Protein AF-A0A9E9NTY7-F1 (afdb_monomer)

Structure (mmCIF, N/CA/C/O backbone):
data_AF-A0A9E9NTY7-F1
#
_entry.id   AF-A0A9E9NTY7-F1
#
loop_
_atom_site.group_PDB
_atom_site.id
_atom_site.type_symbol
_atom_site.label_atom_id
_atom_site.label_alt_id
_atom_site.label_comp_id
_atom_site.label_asym_id
_atom_site.label_entity_id
_atom_site.label_seq_id
_atom_site.pdbx_PDB_ins_code
_atom_site.Cartn_x
_atom_site.Cartn_y
_atom_site.Cartn_z
_atom_site.occupancy
_atom_site.B_iso_or_equiv
_atom_site.auth_seq_id
_atom_site.auth_comp_id
_atom_site.auth_asym_id
_atom_site.auth_atom_id
_atom_site.pdbx_PDB_model_num
ATOM 1 N N . MET A 1 1 ? -2.849 -28.849 -67.317 1.00 40.75 1 MET A N 1
ATOM 2 C CA . MET A 1 1 ? -2.709 -27.931 -66.167 1.00 40.75 1 MET A CA 1
ATOM 3 C C . MET A 1 1 ? -2.481 -28.772 -64.927 1.00 40.75 1 MET A C 1
ATOM 5 O O . MET A 1 1 ? -3.379 -29.514 -64.552 1.00 40.75 1 MET A O 1
ATOM 9 N N . ARG A 1 2 ? -1.268 -28.754 -64.363 1.00 40.44 2 ARG A N 1
ATOM 10 C CA . ARG A 1 2 ? -1.020 -29.344 -63.042 1.00 40.44 2 ARG A CA 1
ATOM 11 C C . ARG A 1 2 ? -1.584 -28.375 -62.008 1.00 40.44 2 ARG A C 1
ATOM 13 O O . ARG A 1 2 ? -1.297 -27.187 -62.070 1.00 40.44 2 ARG A O 1
ATOM 20 N N . TYR A 1 3 ? -2.453 -28.884 -61.146 1.00 44.03 3 TYR A N 1
ATOM 21 C CA . TYR A 1 3 ? -2.978 -28.152 -60.004 1.00 44.03 3 TYR A CA 1
ATOM 22 C C . TYR A 1 3 ? -1.885 -28.195 -58.933 1.00 44.03 3 TYR A C 1
ATOM 24 O O . TYR A 1 3 ? -1.747 -29.202 -58.233 1.00 44.03 3 TYR A O 1
ATOM 32 N N . ASP A 1 4 ? -1.043 -27.166 -58.879 1.00 51.38 4 ASP A N 1
ATOM 33 C CA . ASP A 1 4 ? -0.064 -27.032 -57.805 1.00 51.38 4 ASP A CA 1
ATOM 34 C C . ASP A 1 4 ? -0.843 -26.770 -56.516 1.00 51.38 4 ASP A C 1
ATOM 36 O O . ASP A 1 4 ? -1.552 -25.774 -56.371 1.00 51.38 4 ASP A O 1
ATOM 40 N N . LYS A 1 5 ? -0.806 -27.747 -55.607 1.00 56.94 5 LYS A N 1
ATO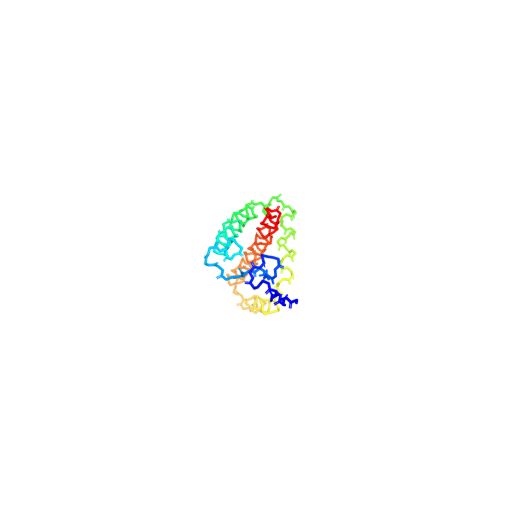M 41 C CA . LYS A 1 5 ? -1.400 -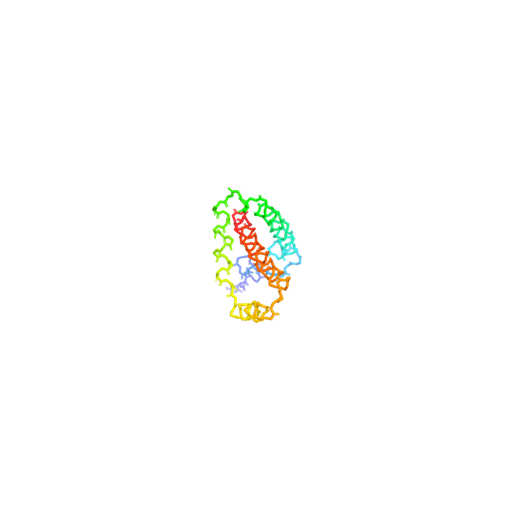27.609 -54.277 1.00 56.94 5 LYS A CA 1
ATOM 42 C C . LYS A 1 5 ? -0.741 -26.402 -53.600 1.00 56.94 5 LYS A C 1
ATOM 44 O O . LYS A 1 5 ? 0.479 -26.273 -53.721 1.00 56.94 5 LYS A O 1
ATOM 49 N N . PRO A 1 6 ? -1.498 -25.545 -52.890 1.00 55.00 6 PRO A N 1
ATOM 50 C CA . PRO A 1 6 ? -0.902 -24.439 -52.156 1.00 55.00 6 PRO A CA 1
ATOM 51 C C . PRO A 1 6 ? 0.167 -25.009 -51.224 1.00 55.00 6 PRO A C 1
ATOM 53 O O . PRO A 1 6 ? -0.070 -26.007 -50.535 1.00 55.00 6 PRO A O 1
ATOM 56 N N . GLY A 1 7 ? 1.369 -24.437 -51.295 1.00 49.78 7 GLY A N 1
ATOM 57 C CA . GLY A 1 7 ? 2.510 -24.877 -50.511 1.00 49.78 7 GLY A CA 1
ATOM 58 C C . GLY A 1 7 ? 2.184 -24.763 -49.029 1.00 49.78 7 GLY A C 1
ATOM 59 O O . GLY A 1 7 ? 2.256 -23.680 -48.459 1.00 49.78 7 GLY A O 1
ATOM 60 N N . TYR A 1 8 ? 1.832 -25.887 -48.404 1.00 50.59 8 TYR A N 1
ATOM 61 C CA . TYR A 1 8 ? 1.866 -26.050 -46.955 1.00 50.59 8 TYR A CA 1
ATOM 62 C C . TYR A 1 8 ? 3.327 -25.884 -46.518 1.00 50.59 8 TYR A C 1
ATOM 64 O O . TYR A 1 8 ? 4.082 -26.850 -46.471 1.00 50.59 8 TYR A O 1
ATOM 72 N N . GLY A 1 9 ? 3.749 -24.637 -46.317 1.00 49.91 9 GLY A N 1
ATOM 73 C CA . GLY A 1 9 ? 5.151 -24.290 -46.087 1.00 49.91 9 GLY A CA 1
ATOM 74 C C . GLY A 1 9 ? 5.531 -22.845 -46.408 1.00 49.91 9 GLY A C 1
ATOM 75 O O . GLY A 1 9 ? 6.671 -22.480 -46.145 1.00 49.91 9 GLY A O 1
ATOM 76 N N . ASP A 1 10 ? 4.622 -22.018 -46.940 1.00 51.22 10 ASP A N 1
ATOM 77 C CA . ASP A 1 10 ? 4.883 -20.584 -47.089 1.00 51.22 10 ASP A CA 1
ATOM 78 C C . ASP A 1 10 ? 4.903 -19.911 -45.691 1.00 51.22 10 ASP A C 1
ATOM 80 O O . ASP A 1 10 ? 3.912 -20.021 -44.949 1.00 51.22 10 ASP A O 1
ATOM 84 N N . PRO A 1 11 ? 6.006 -19.240 -45.290 1.00 52.84 11 PRO A N 1
ATOM 85 C CA . PRO A 1 11 ? 6.118 -18.527 -44.014 1.00 52.84 11 PRO A CA 1
ATOM 86 C C . PRO A 1 11 ? 5.008 -17.496 -43.776 1.00 52.84 11 PRO A C 1
ATOM 88 O O . PRO A 1 11 ? 4.767 -17.116 -42.635 1.00 52.84 11 PRO A O 1
ATOM 91 N N . CYS A 1 12 ? 4.311 -17.062 -44.831 1.00 51.06 12 CYS A N 1
ATOM 92 C CA . CYS A 1 12 ? 3.189 -16.131 -44.743 1.00 51.06 12 CYS A CA 1
ATOM 93 C C . CYS A 1 12 ? 1.829 -16.788 -44.425 1.00 51.06 12 CYS A C 1
ATOM 95 O O . CYS A 1 12 ? 0.856 -16.068 -44.211 1.00 51.06 12 CYS A O 1
ATOM 97 N N . THR A 1 13 ? 1.730 -18.126 -44.390 1.00 48.94 13 THR A N 1
ATOM 98 C CA . THR A 1 13 ? 0.458 -18.848 -44.131 1.00 48.94 13 THR A CA 1
ATOM 99 C C . THR A 1 13 ? 0.268 -19.325 -42.696 1.00 48.94 13 THR A C 1
ATOM 101 O O . THR A 1 13 ? -0.854 -19.653 -42.310 1.00 48.94 13 THR A O 1
ATOM 104 N N . TRP A 1 14 ? 1.330 -19.369 -41.896 1.00 48.09 14 TRP A N 1
ATOM 105 C CA . TRP A 1 14 ? 1.246 -19.792 -40.503 1.00 48.09 14 TRP A CA 1
ATOM 106 C C . TRP A 1 14 ? 1.190 -18.550 -39.613 1.00 48.09 14 TRP A C 1
ATOM 108 O O . TRP A 1 14 ? 2.112 -17.737 -39.614 1.00 48.09 14 TRP A O 1
ATOM 118 N N . GLY A 1 15 ? 0.094 -18.389 -38.862 1.00 56.25 15 GLY A N 1
ATOM 119 C CA . GLY A 1 15 ? 0.056 -17.446 -37.741 1.00 56.25 15 GLY A CA 1
ATOM 120 C C . GLY A 1 15 ? 1.194 -17.743 -36.752 1.00 56.25 15 GLY A C 1
ATOM 121 O O . GLY A 1 15 ? 1.733 -18.854 -36.778 1.00 56.25 15 GLY A O 1
ATOM 122 N N . PRO A 1 16 ? 1.595 -16.773 -35.910 1.00 5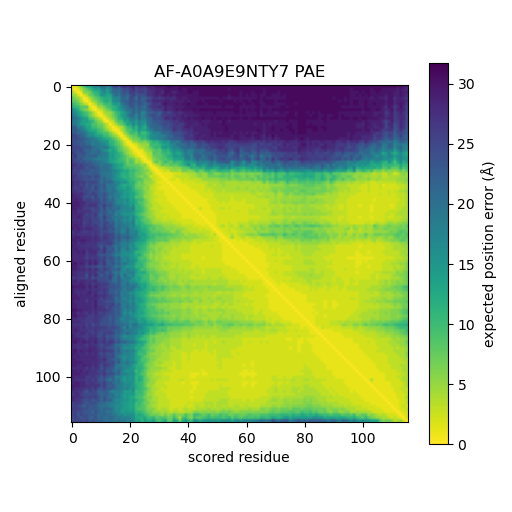3.34 16 PRO A N 1
ATOM 123 C CA . PRO A 1 16 ? 2.754 -16.919 -35.035 1.00 53.34 16 PRO A CA 1
ATOM 124 C C . PRO A 1 16 ? 2.673 -18.235 -34.257 1.00 53.34 16 PRO A C 1
ATOM 126 O O . PRO A 1 16 ? 1.690 -18.508 -33.570 1.00 53.34 16 PRO A O 1
ATOM 129 N N . VAL A 1 17 ? 3.698 -19.071 -34.423 1.00 52.00 17 VAL A N 1
ATOM 130 C CA . VAL A 1 17 ? 3.833 -20.349 -33.727 1.00 52.00 17 VAL A CA 1
ATOM 131 C C . VAL A 1 17 ? 4.187 -20.031 -32.275 1.00 52.00 17 VAL A C 1
ATOM 133 O O . VAL A 1 17 ? 5.356 -19.927 -31.928 1.00 52.00 17 VAL A O 1
ATOM 136 N N . THR A 1 18 ? 3.174 -19.859 -31.428 1.00 53.22 18 THR A N 1
ATOM 137 C CA . THR A 1 18 ? 3.277 -19.498 -29.998 1.00 53.22 18 THR A CA 1
ATOM 138 C C . THR A 1 18 ? 3.809 -20.624 -29.100 1.00 53.22 18 THR A C 1
ATOM 140 O O . THR A 1 18 ? 3.609 -20.605 -27.890 1.00 53.22 18 THR A O 1
ATOM 143 N N . SER A 1 19 ? 4.450 -21.648 -29.668 1.00 49.50 19 SER A N 1
ATOM 144 C CA . SER A 1 19 ? 4.799 -22.883 -28.955 1.00 49.50 19 SER A CA 1
ATOM 145 C C . SER A 1 19 ? 6.213 -23.392 -29.246 1.00 49.50 19 SER A C 1
ATOM 147 O O . SER A 1 19 ? 6.487 -24.575 -29.041 1.00 49.50 19 SER A O 1
ATOM 149 N N . HIS A 1 20 ? 7.113 -22.547 -29.762 1.00 53.59 20 HIS A N 1
ATOM 150 C CA . HIS A 1 20 ? 8.522 -22.921 -29.868 1.00 53.59 20 HIS A CA 1
ATOM 151 C C . HIS A 1 20 ? 9.168 -22.826 -28.470 1.00 53.59 20 HIS A C 1
ATOM 153 O O . HIS A 1 20 ? 9.065 -21.770 -27.854 1.00 53.59 20 HIS A O 1
ATOM 159 N N . PRO A 1 21 ? 9.860 -23.866 -27.962 1.00 57.22 21 PRO A N 1
ATOM 160 C CA . PRO A 1 21 ? 10.459 -23.855 -26.618 1.00 57.22 21 PRO A CA 1
ATOM 161 C C . PRO A 1 21 ? 11.448 -22.707 -26.355 1.00 57.22 21 PRO A C 1
ATOM 163 O O . PRO A 1 21 ? 11.712 -22.385 -25.207 1.00 57.22 21 PRO A O 1
ATOM 166 N N . ASN A 1 22 ? 11.976 -22.096 -27.421 1.00 55.22 22 ASN A N 1
ATOM 167 C CA . ASN A 1 22 ? 12.842 -20.914 -27.379 1.00 55.22 22 ASN A CA 1
ATOM 168 C C . ASN A 1 22 ? 12.188 -19.691 -28.056 1.00 55.22 22 ASN A C 1
ATOM 170 O O . ASN A 1 22 ? 12.882 -18.943 -28.743 1.00 55.22 22 ASN A O 1
ATOM 174 N N . ASP A 1 23 ? 10.863 -19.517 -27.991 1.00 58.09 23 ASP A N 1
ATOM 175 C CA . ASP A 1 23 ? 10.247 -18.258 -28.429 1.00 58.09 23 ASP A CA 1
ATOM 176 C C . ASP A 1 23 ? 10.511 -17.178 -27.362 1.00 58.09 23 ASP A C 1
ATOM 178 O O . ASP A 1 23 ? 9.959 -17.269 -26.262 1.00 58.09 23 ASP A O 1
ATOM 182 N N . PRO A 1 24 ? 11.316 -16.137 -27.653 1.00 56.56 24 PRO A N 1
ATOM 183 C CA . PRO A 1 24 ? 11.611 -15.068 -26.695 1.00 56.56 24 PRO A CA 1
ATOM 184 C C . PRO A 1 24 ? 10.366 -14.270 -26.274 1.00 56.56 24 PRO A C 1
ATOM 186 O O . PRO A 1 24 ? 10.430 -13.490 -25.331 1.00 56.56 24 PRO A O 1
ATOM 189 N N . ARG A 1 25 ? 9.219 -14.454 -26.947 1.00 53.34 25 ARG A N 1
ATOM 190 C CA . ARG A 1 25 ? 7.919 -13.890 -26.540 1.00 53.34 25 ARG A CA 1
ATOM 191 C C . ARG A 1 25 ? 7.197 -14.709 -25.466 1.00 53.34 25 ARG A C 1
ATOM 193 O O . ARG A 1 25 ? 6.199 -14.236 -24.933 1.00 53.34 25 ARG A O 1
ATOM 200 N N . THR A 1 26 ? 7.674 -15.919 -25.174 1.00 55.75 26 THR A N 1
ATOM 201 C CA . THR A 1 26 ? 7.131 -16.822 -24.143 1.00 55.75 26 THR A CA 1
ATOM 202 C C . THR A 1 26 ? 8.002 -16.900 -22.888 1.00 55.75 26 THR A C 1
ATOM 204 O O . THR A 1 26 ? 7.685 -17.655 -21.971 1.00 55.75 26 THR A O 1
ATOM 207 N N . ASP A 1 27 ? 9.071 -16.102 -22.818 1.00 61.91 27 ASP A N 1
ATOM 208 C CA . ASP A 1 27 ? 9.953 -16.023 -21.652 1.00 61.91 27 ASP A CA 1
ATOM 209 C C . ASP A 1 27 ? 9.357 -15.101 -20.574 1.00 61.91 27 ASP A C 1
ATOM 211 O O . ASP A 1 27 ? 9.793 -13.973 -20.333 1.00 61.91 27 ASP A O 1
ATOM 215 N N . PHE A 1 28 ? 8.264 -15.568 -19.968 1.00 65.50 28 PHE A N 1
ATOM 216 C CA . PHE A 1 28 ? 7.585 -14.860 -18.882 1.00 65.50 28 PHE A CA 1
ATOM 217 C C . PHE A 1 28 ? 8.414 -14.863 -17.591 1.00 65.50 28 PHE A C 1
ATOM 219 O O . PHE A 1 28 ? 8.292 -13.933 -16.800 1.00 65.50 28 PHE A O 1
ATOM 226 N N . SER A 1 29 ? 9.316 -15.836 -17.417 1.00 69.69 29 SER A N 1
ATOM 227 C CA . SER A 1 29 ? 10.221 -15.920 -16.264 1.00 69.69 29 SER A CA 1
ATOM 228 C C . SER A 1 29 ? 11.148 -14.712 -16.149 1.00 69.69 29 SER A C 1
ATOM 230 O O . SER A 1 29 ? 11.307 -14.135 -15.069 1.00 69.69 29 SER A O 1
ATOM 232 N N . ASP A 1 30 ? 11.741 -14.285 -17.261 1.00 74.75 30 ASP A N 1
ATOM 233 C CA . ASP A 1 30 ? 12.615 -13.112 -17.271 1.00 74.75 30 ASP A CA 1
ATOM 234 C C . ASP A 1 30 ? 11.827 -11.813 -17.049 1.00 74.75 30 ASP A C 1
ATOM 236 O O . ASP A 1 30 ? 12.330 -10.868 -16.437 1.00 74.75 30 ASP A O 1
ATOM 240 N N . TYR A 1 31 ? 10.573 -11.760 -17.503 1.00 76.94 31 TYR A N 1
ATOM 241 C CA . TYR A 1 31 ? 9.688 -10.623 -17.257 1.00 76.94 31 TYR A CA 1
ATOM 242 C C . TYR A 1 31 ? 9.285 -10.518 -15.781 1.00 76.94 31 TYR A C 1
ATOM 244 O O . TYR A 1 31 ? 9.458 -9.459 -15.181 1.00 76.94 31 TYR A O 1
ATOM 252 N N . GLU A 1 32 ? 8.805 -11.610 -15.183 1.00 80.75 32 GLU A N 1
ATOM 253 C CA . GLU A 1 32 ? 8.378 -11.668 -13.779 1.00 80.75 32 GLU A CA 1
ATOM 254 C C . GLU A 1 32 ? 9.531 -11.314 -12.836 1.00 80.75 32 GLU A C 1
ATOM 256 O O . GLU A 1 32 ? 9.406 -10.425 -11.995 1.00 80.75 32 GLU A O 1
ATOM 261 N N . THR A 1 33 ? 10.710 -11.906 -13.044 1.00 85.44 33 THR A N 1
ATOM 262 C CA . THR A 1 33 ? 11.882 -11.611 -12.204 1.00 85.44 33 THR A CA 1
ATOM 263 C C . THR A 1 33 ? 12.375 -10.169 -12.339 1.00 85.44 33 THR A C 1
ATOM 265 O O . THR A 1 33 ? 12.939 -9.611 -11.392 1.00 85.44 33 THR A O 1
ATOM 268 N N . ARG A 1 34 ? 12.203 -9.536 -13.507 1.00 83.38 34 ARG A N 1
ATOM 269 C CA . ARG A 1 34 ? 12.505 -8.108 -13.693 1.00 83.38 34 ARG A CA 1
ATOM 270 C C . ARG A 1 34 ? 11.459 -7.224 -13.027 1.00 83.38 34 ARG A C 1
ATOM 272 O O . ARG A 1 34 ? 11.850 -6.253 -12.379 1.00 83.38 34 ARG A O 1
ATOM 279 N N . LEU A 1 35 ? 10.178 -7.566 -13.155 1.00 88.31 35 LEU A N 1
ATOM 280 C CA . LEU A 1 35 ? 9.076 -6.860 -12.509 1.00 88.31 35 LEU A CA 1
ATOM 281 C C . LEU A 1 35 ? 9.262 -6.851 -10.991 1.00 88.31 35 LEU A C 1
ATOM 283 O O . LEU A 1 35 ? 9.280 -5.777 -10.400 1.00 88.31 35 LEU A O 1
ATOM 287 N N . GLU A 1 36 ? 9.521 -8.008 -10.379 1.00 88.94 36 GLU A N 1
ATOM 288 C CA . GLU A 1 36 ? 9.762 -8.127 -8.936 1.00 88.94 36 GLU A CA 1
ATOM 289 C C . GLU A 1 36 ? 10.935 -7.253 -8.466 1.00 88.94 36 GLU A C 1
ATOM 291 O O . GLU A 1 36 ? 10.834 -6.534 -7.470 1.00 88.94 36 GLU A O 1
ATOM 296 N N . LYS A 1 37 ? 12.059 -7.264 -9.197 1.00 91.00 37 LYS A N 1
ATOM 297 C CA . LYS A 1 37 ? 13.236 -6.442 -8.859 1.00 91.00 37 LYS A CA 1
ATOM 298 C C . LYS A 1 37 ? 12.936 -4.948 -8.943 1.00 91.00 37 LYS A C 1
ATOM 300 O O . LYS A 1 37 ? 13.389 -4.186 -8.086 1.00 91.00 37 LYS A O 1
ATOM 305 N N . LEU A 1 38 ? 12.209 -4.529 -9.978 1.00 90.50 38 LEU A N 1
ATOM 306 C CA . LEU A 1 38 ? 11.816 -3.136 -10.160 1.00 90.50 38 LEU A CA 1
ATOM 307 C C . LEU A 1 38 ? 10.812 -2.704 -9.091 1.00 90.50 38 LEU A C 1
ATOM 309 O O . LEU A 1 38 ? 11.038 -1.681 -8.448 1.00 90.50 38 LEU A O 1
ATOM 313 N N . ALA A 1 39 ? 9.770 -3.499 -8.844 1.00 92.88 39 ALA A N 1
ATOM 314 C CA . ALA A 1 39 ? 8.774 -3.241 -7.809 1.00 92.88 39 ALA A CA 1
ATOM 315 C C . ALA A 1 39 ? 9.439 -3.126 -6.430 1.00 92.88 39 ALA A C 1
ATOM 317 O O . ALA A 1 39 ? 9.212 -2.159 -5.705 1.00 92.88 39 ALA A O 1
ATOM 318 N N . PHE A 1 40 ? 10.375 -4.019 -6.103 1.00 93.31 40 PHE A N 1
ATOM 319 C CA . PHE A 1 40 ? 11.141 -3.918 -4.862 1.00 93.31 40 PHE A CA 1
ATOM 320 C C . PHE A 1 40 ? 11.929 -2.600 -4.763 1.00 93.31 40 PHE A C 1
ATOM 322 O O . PHE A 1 40 ? 11.883 -1.915 -3.736 1.00 93.31 40 PHE A O 1
ATOM 329 N N . ALA A 1 41 ? 12.640 -2.211 -5.827 1.00 93.12 41 ALA A N 1
ATOM 330 C CA . ALA A 1 41 ? 13.421 -0.975 -5.850 1.00 93.12 41 ALA A CA 1
ATOM 331 C C . ALA A 1 41 ? 12.537 0.279 -5.736 1.00 93.12 41 ALA A C 1
ATOM 333 O O . ALA A 1 41 ? 12.862 1.203 -4.980 1.00 93.12 41 ALA A O 1
ATOM 334 N N . PHE A 1 42 ? 11.405 0.308 -6.444 1.00 93.75 42 PHE A N 1
ATOM 335 C CA . PHE A 1 42 ? 10.425 1.386 -6.341 1.00 93.75 42 PHE A CA 1
ATOM 336 C C . PHE A 1 42 ? 9.804 1.450 -4.946 1.00 93.75 42 PHE A C 1
ATOM 338 O O . PHE A 1 42 ? 9.747 2.539 -4.381 1.00 93.75 42 PHE A O 1
ATOM 345 N N . GLY A 1 43 ? 9.452 0.316 -4.335 1.00 93.25 43 GLY A N 1
ATOM 346 C CA . GLY A 1 43 ? 8.916 0.267 -2.974 1.00 93.25 43 GLY A CA 1
ATOM 347 C C . GLY A 1 43 ? 9.873 0.877 -1.944 1.00 93.25 43 GLY A C 1
ATOM 348 O O . GLY A 1 43 ? 9.474 1.718 -1.139 1.00 93.25 43 GLY A O 1
ATOM 349 N N . GLN A 1 44 ? 11.170 0.553 -2.013 1.00 93.88 44 GLN A N 1
ATOM 350 C CA . GLN A 1 44 ? 12.189 1.175 -1.147 1.00 93.88 44 GLN A CA 1
ATOM 351 C C . GLN A 1 44 ? 12.297 2.692 -1.368 1.00 93.88 44 GLN A C 1
ATOM 353 O O . GLN A 1 44 ? 12.430 3.478 -0.421 1.00 93.88 44 GLN A O 1
ATOM 358 N N . ARG A 1 45 ? 12.215 3.131 -2.626 1.00 92.56 45 ARG A N 1
ATOM 359 C CA . ARG A 1 45 ? 12.246 4.555 -2.969 1.00 92.56 45 ARG A CA 1
ATOM 360 C C . ARG A 1 45 ? 11.004 5.295 -2.470 1.00 92.56 45 ARG A C 1
ATOM 362 O O . ARG A 1 45 ? 11.143 6.411 -1.981 1.00 92.56 45 ARG A O 1
ATOM 369 N N . ILE A 1 46 ? 9.824 4.689 -2.562 1.00 93.50 46 ILE A N 1
ATOM 370 C CA . ILE A 1 46 ? 8.572 5.272 -2.070 1.00 93.50 46 ILE A CA 1
ATOM 371 C C . ILE A 1 46 ? 8.644 5.414 -0.549 1.00 93.50 46 ILE A C 1
ATOM 373 O O . ILE A 1 46 ? 8.480 6.522 -0.047 1.00 93.50 46 ILE A O 1
ATOM 377 N N . ARG A 1 47 ? 9.014 4.350 0.180 1.00 93.00 47 ARG A N 1
ATOM 378 C CA . ARG A 1 47 ? 9.167 4.385 1.649 1.00 93.00 47 ARG A CA 1
ATOM 379 C C . ARG A 1 47 ? 10.094 5.501 2.125 1.00 93.00 47 ARG A C 1
ATOM 381 O O . ARG A 1 47 ? 9.772 6.198 3.080 1.00 93.00 47 ARG A O 1
ATOM 388 N N . SER A 1 48 ? 11.240 5.673 1.464 1.00 92.06 48 SER A N 1
ATOM 389 C CA . SER A 1 48 ? 12.215 6.702 1.853 1.00 92.06 48 SER A CA 1
ATOM 390 C C . SER A 1 48 ? 11.750 8.129 1.561 1.00 92.06 48 SER A C 1
ATOM 392 O O . SER A 1 48 ? 12.143 9.040 2.281 1.00 92.06 48 SER A O 1
ATOM 394 N N . ARG A 1 49 ? 10.918 8.336 0.534 1.00 91.19 49 ARG A N 1
ATOM 395 C CA . ARG A 1 49 ? 10.487 9.675 0.101 1.00 91.19 49 ARG A CA 1
ATOM 396 C C . ARG A 1 49 ? 9.124 10.096 0.626 1.00 91.19 49 ARG A C 1
ATOM 398 O O . ARG A 1 49 ? 8.867 11.286 0.692 1.00 91.19 49 ARG A O 1
ATOM 405 N N . MET A 1 50 ? 8.271 9.160 1.031 1.00 89.44 50 MET A N 1
ATOM 406 C CA . MET A 1 50 ? 6.884 9.436 1.426 1.00 89.44 50 MET A CA 1
ATOM 407 C C . MET A 1 50 ? 6.752 10.455 2.571 1.00 89.44 50 MET A C 1
ATOM 409 O O . MET A 1 50 ? 5.741 11.139 2.658 1.00 89.44 50 MET A O 1
ATOM 413 N N . ALA A 1 51 ? 7.756 10.572 3.445 1.00 87.56 51 ALA A N 1
ATOM 414 C CA . ALA A 1 51 ? 7.753 11.555 4.531 1.00 87.56 51 ALA A CA 1
ATOM 415 C C . ALA A 1 51 ? 8.140 12.981 4.088 1.00 87.56 51 ALA A C 1
ATOM 417 O O . ALA A 1 51 ? 7.869 13.933 4.814 1.00 87.56 51 ALA A O 1
ATOM 418 N N . GLU A 1 52 ? 8.802 13.124 2.938 1.00 92.44 52 GLU A N 1
ATOM 419 C CA . GLU A 1 52 ? 9.391 14.384 2.457 1.00 92.44 52 GLU A CA 1
ATOM 420 C C . GLU A 1 52 ? 8.749 14.883 1.151 1.00 92.44 52 GLU A C 1
ATOM 422 O O . GLU A 1 52 ? 8.864 16.060 0.819 1.00 92.44 52 GLU A O 1
ATOM 427 N N . ASP A 1 53 ? 8.096 13.991 0.405 1.00 94.00 53 ASP A N 1
ATOM 428 C CA . ASP A 1 53 ? 7.506 14.240 -0.904 1.00 94.00 53 ASP A CA 1
ATOM 429 C C . ASP A 1 53 ? 5.989 14.021 -0.868 1.00 94.00 53 ASP A C 1
ATOM 431 O O . ASP A 1 53 ? 5.495 12.887 -0.917 1.00 94.00 53 ASP A O 1
ATOM 435 N N . ASP A 1 54 ? 5.259 15.136 -0.823 1.00 93.62 54 ASP A N 1
ATOM 436 C CA . ASP A 1 54 ? 3.798 15.163 -0.799 1.00 93.62 54 ASP A CA 1
ATOM 437 C C . ASP A 1 54 ? 3.187 14.476 -2.025 1.00 93.62 54 ASP A C 1
ATOM 439 O O . ASP A 1 54 ? 2.139 13.843 -1.910 1.00 93.62 54 ASP A O 1
ATOM 443 N N . GLU A 1 55 ? 3.825 14.542 -3.199 1.00 94.38 55 GLU A N 1
ATOM 444 C CA . GLU A 1 55 ? 3.286 13.895 -4.398 1.00 94.38 55 GLU A CA 1
ATOM 445 C C . GLU A 1 55 ? 3.327 12.370 -4.254 1.00 94.38 55 GLU A C 1
ATOM 447 O O . GLU A 1 55 ? 2.347 11.681 -4.551 1.00 94.38 55 GLU A O 1
ATOM 452 N N . THR A 1 56 ? 4.435 11.838 -3.734 1.00 92.44 56 THR A N 1
ATOM 453 C CA . THR A 1 56 ? 4.559 10.410 -3.421 1.00 92.44 56 THR A CA 1
ATOM 454 C C . THR A 1 56 ? 3.544 9.997 -2.350 1.00 92.44 56 THR A C 1
ATOM 456 O O . THR A 1 56 ? 2.882 8.969 -2.505 1.00 92.44 56 THR A O 1
ATOM 459 N N . ALA A 1 57 ? 3.358 10.805 -1.301 1.00 94.06 57 ALA A N 1
ATOM 460 C CA . ALA A 1 57 ? 2.363 10.535 -0.262 1.00 94.06 57 ALA A CA 1
ATOM 461 C C . ALA A 1 57 ? 0.925 10.525 -0.809 1.00 94.06 57 ALA A C 1
ATOM 463 O O . ALA A 1 57 ? 0.144 9.635 -0.471 1.00 94.06 57 ALA A O 1
ATOM 464 N N . ILE A 1 58 ? 0.585 11.463 -1.699 1.00 95.50 58 ILE A N 1
ATOM 465 C CA . ILE A 1 58 ? -0.724 11.525 -2.361 1.00 95.50 58 ILE A CA 1
ATOM 466 C C . ILE A 1 58 ? -0.962 10.279 -3.216 1.00 95.50 58 ILE A C 1
ATOM 468 O O . ILE A 1 58 ? -2.053 9.717 -3.167 1.00 95.50 58 ILE A O 1
ATOM 472 N N . ARG A 1 59 ? 0.042 9.809 -3.967 1.00 94.38 59 ARG A N 1
ATOM 473 C CA . ARG A 1 59 ? -0.086 8.589 -4.786 1.00 94.38 59 ARG A CA 1
ATOM 474 C C . ARG A 1 59 ? -0.364 7.351 -3.933 1.00 94.38 59 ARG A C 1
ATOM 476 O O . ARG A 1 59 ? -1.241 6.564 -4.276 1.00 94.38 59 ARG A O 1
ATOM 483 N N . VAL A 1 60 ? 0.344 7.199 -2.811 1.00 95.19 60 VAL A N 1
ATOM 484 C CA . VAL A 1 60 ? 0.102 6.097 -1.863 1.00 95.19 60 VAL A CA 1
ATOM 485 C C . VAL A 1 60 ? -1.291 6.216 -1.241 1.00 95.19 60 VAL A C 1
ATOM 487 O O . VAL A 1 60 ? -2.001 5.219 -1.142 1.00 95.19 60 VAL A O 1
ATOM 490 N N . ALA A 1 61 ? -1.719 7.426 -0.873 1.00 95.12 61 ALA A N 1
ATOM 491 C CA . ALA A 1 61 ? -3.055 7.654 -0.334 1.00 95.12 61 ALA A CA 1
ATOM 492 C C . ALA A 1 61 ? -4.165 7.338 -1.351 1.00 95.12 61 ALA A C 1
ATOM 494 O O . ALA A 1 61 ? -5.163 6.730 -0.974 1.00 95.12 61 ALA A O 1
ATOM 495 N N . ASP A 1 62 ? -3.999 7.704 -2.627 1.00 96.31 62 ASP A N 1
ATOM 496 C CA . ASP A 1 62 ? -4.964 7.374 -3.685 1.00 96.31 62 ASP A CA 1
ATOM 497 C C . ASP A 1 62 ? -5.074 5.859 -3.885 1.00 96.31 62 ASP A C 1
ATOM 499 O O . ASP A 1 62 ? -6.180 5.320 -3.939 1.00 96.31 62 ASP A O 1
ATOM 503 N N . GLN A 1 63 ? -3.935 5.159 -3.910 1.00 95.19 63 GLN A N 1
ATOM 504 C CA . GLN A 1 63 ? -3.905 3.700 -3.988 1.00 95.19 63 GLN A CA 1
ATOM 505 C C . GLN A 1 63 ? -4.616 3.065 -2.787 1.00 95.19 63 GLN A C 1
AT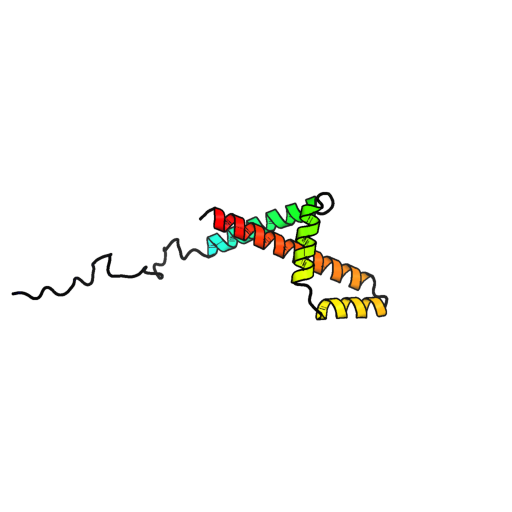OM 507 O O . GLN A 1 63 ? -5.453 2.181 -2.968 1.00 95.19 63 GLN A O 1
ATOM 512 N N . LEU A 1 64 ? -4.332 3.550 -1.575 1.00 95.00 64 LEU A N 1
ATOM 513 C CA . LEU A 1 64 ? -4.971 3.073 -0.352 1.00 95.00 64 LEU A CA 1
ATOM 514 C C . LEU A 1 64 ? -6.485 3.277 -0.424 1.00 95.00 64 LEU A C 1
ATOM 516 O O . LEU A 1 64 ? -7.229 2.325 -0.245 1.00 95.00 64 LEU A O 1
ATOM 520 N N . ILE A 1 65 ? -6.963 4.482 -0.743 1.00 93.81 65 ILE A N 1
ATOM 521 C CA . ILE A 1 65 ? -8.404 4.779 -0.830 1.00 93.81 65 ILE A CA 1
ATOM 522 C C . ILE A 1 65 ? -9.095 3.906 -1.883 1.00 93.81 65 ILE A C 1
ATOM 524 O O . ILE A 1 65 ? -10.235 3.491 -1.681 1.00 93.81 65 ILE A O 1
ATOM 528 N N . ARG A 1 66 ? -8.423 3.632 -3.004 1.00 94.19 66 ARG A N 1
ATOM 529 C CA . ARG A 1 66 ? -8.993 2.866 -4.115 1.00 94.19 66 ARG A CA 1
ATOM 530 C C . ARG A 1 66 ? -9.206 1.391 -3.782 1.00 94.19 66 ARG A C 1
ATOM 532 O O . ARG A 1 66 ? -10.188 0.821 -4.254 1.00 94.19 66 ARG A O 1
ATOM 539 N N . TYR A 1 67 ? -8.297 0.793 -3.015 1.00 94.31 67 TYR A N 1
ATOM 540 C CA . TYR A 1 67 ? -8.310 -0.644 -2.723 1.00 94.31 67 TYR A CA 1
ATOM 541 C C . TYR A 1 67 ? -8.678 -0.989 -1.278 1.00 94.31 67 TYR A C 1
ATOM 543 O O . TYR A 1 67 ? -8.839 -2.165 -0.969 1.00 94.31 67 TYR A O 1
ATOM 551 N N . LEU A 1 68 ? -8.895 0.010 -0.419 1.00 94.00 68 LEU A N 1
ATOM 552 C CA . LEU A 1 68 ? -9.387 -0.194 0.939 1.00 94.00 68 LEU A CA 1
ATOM 553 C C . LEU A 1 68 ? -10.754 -0.885 0.931 1.00 94.00 68 LEU A C 1
ATOM 555 O O . LEU A 1 68 ? -11.700 -0.433 0.281 1.00 94.00 68 LEU A O 1
ATOM 559 N N . THR A 1 69 ? -10.878 -1.950 1.716 1.00 94.75 69 THR A N 1
ATOM 560 C CA . THR A 1 69 ? -12.102 -2.745 1.807 1.00 94.75 69 THR A CA 1
ATOM 561 C C . THR A 1 69 ? -12.887 -2.463 3.088 1.00 94.75 69 THR A C 1
ATOM 563 O O . THR A 1 69 ? -12.339 -2.191 4.160 1.00 94.75 69 THR A O 1
ATOM 566 N N . ASP A 1 70 ? -14.212 -2.615 3.012 1.00 94.69 70 ASP A N 1
ATOM 567 C CA . ASP A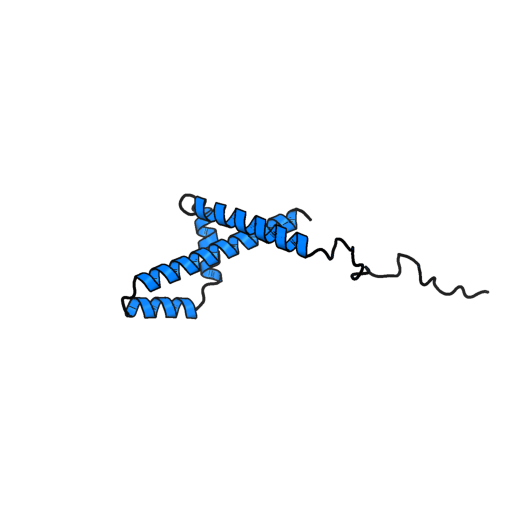 1 70 ? -15.102 -2.464 4.172 1.00 94.69 70 ASP A CA 1
ATOM 568 C C . ASP A 1 70 ? -14.728 -3.410 5.327 1.00 94.69 70 ASP A C 1
ATOM 570 O O . ASP A 1 70 ? -14.908 -3.081 6.502 1.00 94.69 70 ASP A O 1
ATOM 574 N N . ILE A 1 71 ? -14.197 -4.595 5.005 1.00 95.19 71 ILE A N 1
ATOM 575 C CA . ILE A 1 71 ? -13.813 -5.614 5.988 1.00 95.19 71 ILE A CA 1
ATOM 576 C C . ILE A 1 71 ? -12.653 -5.113 6.852 1.00 95.19 71 ILE A C 1
ATOM 578 O O . ILE A 1 71 ? -12.706 -5.246 8.079 1.00 95.19 71 ILE A O 1
ATOM 582 N N . GLU A 1 72 ? -11.640 -4.503 6.237 1.00 94.00 72 GLU A N 1
ATOM 583 C CA . GLU A 1 72 ? -10.478 -3.942 6.933 1.00 94.00 72 GLU A CA 1
ATOM 584 C C . GLU A 1 72 ? -10.892 -2.785 7.841 1.00 94.00 72 GLU A C 1
ATOM 586 O O . GLU A 1 72 ? -10.532 -2.751 9.022 1.00 94.00 72 GLU A O 1
ATOM 591 N N . VAL A 1 73 ? -11.745 -1.888 7.335 1.00 94.81 73 VAL A N 1
ATOM 592 C CA . VAL A 1 73 ? -12.270 -0.750 8.102 1.00 94.81 73 VAL A CA 1
ATOM 593 C C . VAL A 1 73 ? -13.063 -1.228 9.319 1.00 94.81 73 VAL A C 1
ATOM 595 O O . VAL A 1 73 ? -12.836 -0.767 10.442 1.00 94.81 73 VAL A O 1
ATOM 598 N N . VAL A 1 74 ? -13.969 -2.193 9.138 1.00 96.56 74 VAL A N 1
ATOM 599 C CA . VAL A 1 74 ? -14.742 -2.779 10.244 1.00 96.56 74 VAL A CA 1
ATOM 600 C C . VAL A 1 74 ? -13.826 -3.478 11.253 1.00 96.56 74 VAL A C 1
ATOM 602 O O . VAL A 1 74 ? -14.071 -3.391 12.463 1.00 96.56 74 VAL A O 1
ATOM 605 N N . GLY A 1 75 ? -12.765 -4.142 10.785 1.00 96.12 75 GLY A N 1
ATOM 606 C CA . GLY A 1 75 ? -11.731 -4.740 11.629 1.00 96.12 75 GLY A CA 1
ATOM 607 C C . GLY A 1 75 ? -11.066 -3.706 12.539 1.00 96.12 75 GLY A C 1
ATOM 608 O O . GLY A 1 75 ? -11.085 -3.857 13.766 1.00 96.12 75 GLY A O 1
ATOM 609 N N . ILE A 1 76 ? -10.587 -2.606 11.954 1.00 96.19 76 ILE A N 1
ATOM 610 C CA . ILE A 1 76 ? -9.950 -1.495 12.674 1.00 96.19 76 ILE A CA 1
ATOM 611 C C . ILE A 1 76 ? -10.911 -0.866 13.690 1.00 96.19 76 ILE A C 1
ATOM 613 O O . ILE A 1 76 ? -10.538 -0.657 14.850 1.00 96.19 76 ILE A O 1
ATOM 617 N N . ILE A 1 77 ? -12.165 -0.604 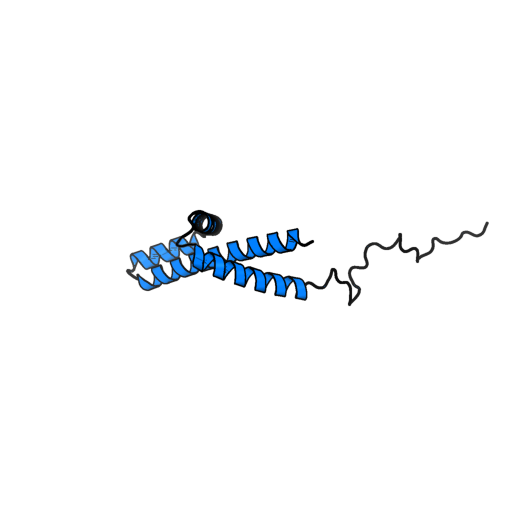13.306 1.00 96.62 77 ILE A N 1
ATOM 618 C CA . ILE A 1 77 ? -13.182 -0.035 14.208 1.00 96.62 77 ILE A CA 1
ATOM 619 C C . ILE A 1 77 ? -13.418 -0.959 15.407 1.00 96.62 77 ILE A C 1
ATOM 621 O O . ILE A 1 77 ? -13.465 -0.505 16.554 1.00 96.62 77 ILE A O 1
ATOM 625 N N . ARG A 1 78 ? -13.543 -2.269 15.166 1.00 97.31 78 ARG A N 1
ATOM 626 C CA . ARG A 1 78 ? -13.787 -3.260 16.220 1.00 97.31 78 ARG A CA 1
ATOM 627 C C . ARG A 1 78 ? -12.623 -3.346 17.204 1.00 97.31 78 ARG A C 1
ATOM 629 O O . ARG A 1 78 ? -12.858 -3.436 18.410 1.00 97.31 78 ARG A O 1
ATOM 636 N N . ASP A 1 79 ? -11.389 -3.326 16.717 1.00 96.50 79 ASP A N 1
ATOM 637 C CA . ASP A 1 79 ? -10.207 -3.373 17.576 1.00 96.50 79 ASP A CA 1
ATOM 638 C C . ASP A 1 79 ? -9.995 -2.067 18.345 1.00 96.50 79 ASP A C 1
ATOM 640 O O . ASP A 1 79 ? -9.659 -2.101 19.534 1.00 96.50 79 ASP A O 1
ATOM 644 N N . THR A 1 80 ? -10.321 -0.931 17.727 1.00 96.62 80 THR A N 1
ATOM 645 C CA . THR A 1 80 ? -10.356 0.378 18.391 1.00 96.62 80 THR A CA 1
ATOM 646 C C . THR A 1 80 ? -11.362 0.383 19.542 1.00 96.62 80 THR A C 1
ATOM 648 O O . THR A 1 80 ? -11.012 0.742 20.667 1.00 96.62 80 THR A O 1
ATOM 651 N N . ALA A 1 81 ? -12.588 -0.100 19.309 1.00 96.94 81 ALA A N 1
ATOM 652 C CA . ALA A 1 81 ? -13.633 -0.193 20.333 1.00 96.94 81 ALA A CA 1
ATOM 653 C C . ALA A 1 81 ? -13.251 -1.118 21.505 1.00 96.94 81 ALA A C 1
ATOM 655 O O . ALA A 1 81 ? -13.726 -0.940 22.624 1.00 96.94 81 ALA A O 1
ATOM 656 N N . ARG A 1 82 ? -12.370 -2.095 21.263 1.00 96.94 82 ARG A N 1
ATOM 657 C CA . ARG A 1 82 ? -11.832 -3.015 22.280 1.00 96.94 82 ARG A CA 1
ATOM 658 C C . ARG A 1 82 ? -10.579 -2.485 22.985 1.00 96.94 82 ARG A C 1
ATOM 660 O O . ARG A 1 82 ? -10.032 -3.187 23.830 1.00 96.94 82 ARG A O 1
ATOM 667 N N . GLY A 1 83 ? -10.101 -1.289 22.635 1.00 95.81 83 GLY A N 1
ATOM 668 C CA . GLY A 1 83 ? -8.893 -0.693 23.211 1.00 95.81 83 GLY A CA 1
ATOM 669 C C . GLY A 1 83 ? -7.582 -1.346 22.757 1.00 95.81 83 GLY A C 1
ATOM 670 O O . GLY A 1 83 ? -6.544 -1.120 23.379 1.00 95.81 83 GLY A O 1
ATOM 671 N N . LYS A 1 84 ? -7.593 -2.140 21.677 1.00 96.56 84 LYS A N 1
ATOM 672 C CA . LYS A 1 84 ? -6.413 -2.852 21.161 1.00 96.56 84 LYS A CA 1
ATOM 673 C C . LYS A 1 84 ? -5.553 -1.953 20.267 1.00 96.56 84 LYS A C 1
ATOM 675 O O . LYS A 1 84 ? -5.486 -2.145 19.057 1.00 96.56 84 LYS A O 1
ATOM 680 N N . LYS A 1 85 ? -4.883 -0.967 20.867 1.00 94.25 85 LYS A N 1
ATOM 681 C CA . LYS A 1 85 ? -4.095 0.041 20.130 1.00 94.25 85 LYS A CA 1
ATOM 682 C C . LYS A 1 85 ? -2.999 -0.557 19.242 1.00 94.25 85 LYS A C 1
ATOM 684 O O . LYS A 1 85 ? -2.809 -0.086 18.129 1.00 94.25 85 LYS A O 1
ATOM 689 N N . GLU A 1 86 ? -2.312 -1.596 19.713 1.00 96.12 86 GLU A N 1
ATOM 690 C CA . GLU A 1 86 ? -1.253 -2.267 18.943 1.00 96.12 86 GLU A CA 1
ATOM 691 C C . GLU A 1 86 ? -1.804 -2.946 17.685 1.00 96.12 86 GLU A C 1
ATOM 693 O O . GLU A 1 86 ? -1.235 -2.787 16.611 1.00 96.12 86 GLU A O 1
ATOM 698 N N . SER A 1 87 ? -2.953 -3.622 17.801 1.00 95.00 87 SER A N 1
ATOM 699 C CA . SER A 1 87 ? -3.639 -4.260 16.666 1.00 95.00 87 SER A CA 1
ATOM 700 C C . SER A 1 87 ? -4.024 -3.231 15.604 1.00 95.00 87 SER A C 1
ATOM 702 O O . SER A 1 87 ? -3.771 -3.423 14.422 1.00 95.00 87 SER A O 1
ATOM 704 N N . VAL A 1 88 ? -4.564 -2.088 16.043 1.00 96.25 88 VAL A N 1
ATOM 705 C CA . VAL A 1 88 ? -4.932 -0.979 15.151 1.00 96.25 88 VAL A CA 1
ATOM 706 C C . VAL A 1 88 ? -3.707 -0.411 14.437 1.00 96.25 88 VAL A C 1
ATOM 708 O O . VAL A 1 88 ? -3.758 -0.173 13.234 1.00 96.25 88 VAL A O 1
ATOM 711 N N . PHE A 1 89 ? -2.601 -0.208 15.156 1.00 96.56 89 PHE A N 1
ATOM 712 C CA . PHE A 1 89 ? -1.370 0.307 14.560 1.00 96.56 89 PHE A CA 1
ATOM 713 C C . PHE A 1 89 ? -0.785 -0.657 13.520 1.00 96.56 8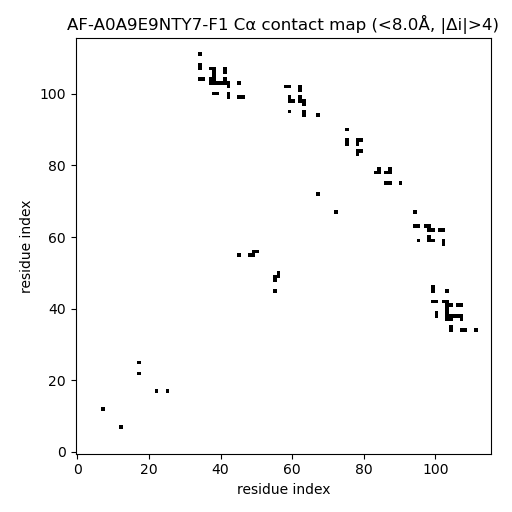9 PHE A C 1
ATOM 715 O O . PHE A 1 89 ? -0.384 -0.216 12.446 1.00 96.56 89 PHE A O 1
ATOM 722 N N . LEU A 1 90 ? -0.759 -1.959 13.820 1.00 96.44 90 LEU A N 1
ATOM 723 C CA . LEU A 1 90 ? -0.292 -2.980 12.882 1.00 96.44 90 LEU A CA 1
ATOM 724 C C . LEU A 1 90 ? -1.175 -3.041 11.634 1.00 96.44 90 LEU A C 1
ATOM 726 O O . LEU A 1 90 ? -0.637 -2.982 10.536 1.00 96.44 90 LEU A O 1
ATOM 730 N N . ALA A 1 91 ? -2.500 -3.043 11.798 1.00 95.25 91 ALA A N 1
ATOM 731 C CA . ALA A 1 91 ? -3.433 -3.056 10.673 1.00 95.25 91 ALA A CA 1
ATOM 732 C C . ALA A 1 91 ? -3.251 -1.835 9.756 1.00 95.25 91 ALA A C 1
ATOM 734 O O . ALA A 1 91 ? -3.163 -1.976 8.543 1.00 95.25 91 ALA A O 1
ATOM 735 N N . ILE A 1 92 ? -3.129 -0.628 10.323 1.00 95.19 92 ILE A N 1
ATOM 736 C CA . ILE A 1 92 ? -2.884 0.585 9.526 1.00 95.19 92 ILE A CA 1
ATOM 737 C C . ILE A 1 92 ? -1.535 0.502 8.806 1.00 95.19 92 ILE A C 1
ATOM 739 O O . ILE A 1 92 ? -1.431 0.898 7.649 1.00 95.19 92 ILE A O 1
ATOM 743 N N . ARG A 1 93 ? -0.496 -0.007 9.476 1.00 95.25 93 ARG A N 1
ATOM 744 C CA . ARG A 1 93 ? 0.823 -0.173 8.862 1.00 95.25 93 ARG A CA 1
ATOM 745 C C . ARG A 1 93 ? 0.777 -1.154 7.690 1.00 95.25 93 ARG A C 1
ATOM 747 O O . ARG A 1 93 ? 1.367 -0.850 6.662 1.00 95.25 93 ARG A O 1
ATOM 754 N N . GLU A 1 94 ? 0.105 -2.290 7.842 1.00 95.19 94 GLU A N 1
ATOM 755 C CA . GLU A 1 94 ? -0.049 -3.292 6.779 1.00 95.19 94 GLU A CA 1
ATOM 756 C C . GLU A 1 94 ? -0.769 -2.702 5.561 1.00 95.19 94 GLU A C 1
ATOM 758 O O . GLU A 1 94 ? -0.252 -2.815 4.455 1.00 95.19 94 GLU A O 1
ATOM 763 N N . LEU A 1 95 ? -1.861 -1.956 5.767 1.00 95.75 95 LEU A N 1
ATOM 764 C CA . LEU A 1 95 ? -2.578 -1.273 4.679 1.00 95.75 95 LEU A CA 1
ATOM 765 C C . LEU A 1 95 ? -1.705 -0.257 3.930 1.00 95.75 95 LEU A C 1
ATOM 767 O O . LEU A 1 95 ? -1.794 -0.123 2.711 1.00 95.75 95 LEU A O 1
ATOM 771 N N . ILE A 1 96 ? -0.862 0.483 4.653 1.00 95.12 96 ILE A N 1
ATOM 772 C CA . ILE A 1 96 ? 0.071 1.432 4.034 1.00 95.12 96 ILE A CA 1
ATOM 773 C C . ILE A 1 96 ? 1.139 0.687 3.229 1.00 95.12 96 ILE A C 1
ATOM 775 O O . ILE A 1 96 ? 1.479 1.127 2.134 1.00 95.12 96 ILE A O 1
ATOM 779 N N . GLU A 1 97 ? 1.668 -0.424 3.743 1.00 94.94 97 GLU A N 1
ATOM 780 C CA . GLU A 1 97 ? 2.668 -1.219 3.022 1.00 94.94 97 GLU A CA 1
ATOM 781 C C . GLU A 1 97 ? 2.090 -1.846 1.752 1.00 94.94 97 GLU A C 1
ATOM 783 O O . GLU A 1 97 ? 2.713 -1.741 0.699 1.00 94.94 97 GLU A O 1
ATOM 788 N N . GLU A 1 98 ? 0.877 -2.394 1.813 1.00 95.06 98 GLU A N 1
ATOM 789 C CA . GLU A 1 98 ? 0.183 -2.927 0.638 1.00 95.06 98 GLU A CA 1
ATOM 790 C C . GLU A 1 98 ? -0.063 -1.836 -0.416 1.00 95.06 98 GLU A C 1
ATOM 792 O O . GLU A 1 98 ? 0.178 -2.038 -1.608 1.00 95.06 98 GLU A O 1
ATOM 797 N N . ALA A 1 99 ? -0.457 -0.631 0.009 1.00 96.19 99 ALA A N 1
ATOM 798 C CA . ALA A 1 99 ? -0.603 0.500 -0.901 1.00 96.19 99 ALA A CA 1
ATOM 799 C C . ALA A 1 99 ? 0.735 0.905 -1.547 1.00 96.19 99 ALA A C 1
ATOM 801 O O . ALA A 1 99 ? 0.780 1.199 -2.743 1.00 96.19 99 ALA A O 1
ATOM 802 N N . ILE A 1 100 ? 1.837 0.903 -0.791 1.00 96.06 100 ILE A N 1
ATOM 803 C CA . ILE A 1 100 ? 3.179 1.174 -1.327 1.00 96.06 100 ILE A CA 1
ATOM 804 C C . ILE A 1 100 ? 3.574 0.117 -2.360 1.00 96.06 100 ILE A C 1
ATOM 806 O O . ILE A 1 100 ? 4.087 0.476 -3.422 1.00 96.06 100 ILE A O 1
ATOM 810 N N . GLU A 1 101 ? 3.344 -1.161 -2.063 1.00 95.00 101 GLU A N 1
ATOM 811 C CA . GLU A 1 101 ? 3.642 -2.275 -2.966 1.00 95.00 101 GLU A CA 1
ATOM 812 C C . GLU A 1 101 ? 2.827 -2.163 -4.257 1.00 95.00 101 GLU A C 1
ATOM 814 O O . GLU A 1 101 ? 3.409 -2.185 -5.339 1.00 95.00 101 GLU A O 1
ATOM 819 N N . GLY A 1 102 ? 1.527 -1.874 -4.163 1.00 94.44 102 GLY A N 1
ATOM 820 C CA . GLY A 1 102 ? 0.680 -1.655 -5.336 1.00 94.44 102 GLY A CA 1
ATOM 821 C C . GLY A 1 102 ? 1.125 -0.470 -6.206 1.00 94.44 102 GLY A C 1
ATOM 822 O O . GLY A 1 102 ? 1.146 -0.571 -7.432 1.00 94.44 102 GLY A O 1
ATOM 823 N N . VAL A 1 103 ? 1.541 0.655 -5.607 1.00 95.62 103 VAL A N 1
ATOM 824 C CA . VAL A 1 103 ? 2.116 1.778 -6.378 1.00 95.62 103 VAL A CA 1
ATOM 825 C C . VAL A 1 103 ? 3.437 1.369 -7.034 1.00 95.62 103 VAL A C 1
ATOM 827 O O . VAL A 1 103 ? 3.697 1.734 -8.181 1.00 95.62 103 VAL A O 1
ATOM 830 N N . ALA A 1 104 ? 4.280 0.623 -6.324 1.00 95.31 104 ALA A N 1
ATOM 831 C CA . ALA A 1 104 ? 5.570 0.186 -6.834 1.00 95.31 104 ALA A CA 1
ATOM 832 C C . ALA A 1 104 ? 5.436 -0.786 -8.016 1.00 95.31 104 ALA A C 1
ATOM 834 O O . ALA A 1 104 ? 6.169 -0.648 -8.996 1.00 95.31 104 ALA A O 1
ATOM 835 N 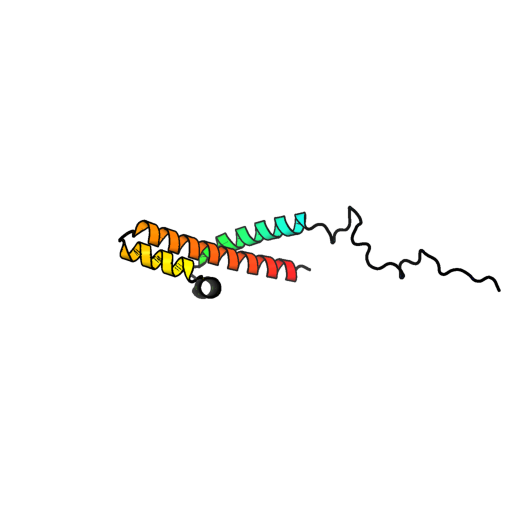N . GLU A 1 105 ? 4.491 -1.723 -7.950 1.00 93.38 105 GLU A N 1
ATOM 836 C CA . GLU A 1 105 ? 4.165 -2.645 -9.041 1.00 93.38 105 GLU A CA 1
ATOM 837 C C . GLU A 1 105 ? 3.621 -1.913 -10.269 1.00 93.38 105 GLU A C 1
ATOM 839 O O . GLU A 1 105 ? 4.046 -2.201 -11.391 1.00 93.38 105 GLU A O 1
ATOM 844 N N . ASN A 1 106 ? 2.752 -0.917 -10.072 1.00 93.31 106 ASN A N 1
ATOM 845 C CA . ASN A 1 106 ? 2.246 -0.091 -11.170 1.00 93.31 106 ASN A CA 1
ATOM 846 C C . ASN A 1 106 ? 3.393 0.639 -11.887 1.00 93.31 106 ASN A C 1
ATOM 848 O O . ASN A 1 106 ? 3.516 0.541 -13.105 1.00 93.31 106 ASN A O 1
ATOM 852 N N . LEU A 1 107 ? 4.293 1.288 -11.137 1.00 93.00 107 LEU A N 1
ATOM 853 C CA . LEU A 1 107 ? 5.465 1.965 -11.709 1.00 93.00 107 LEU A CA 1
ATOM 854 C C . LEU A 1 107 ? 6.422 0.993 -12.412 1.00 93.00 107 LEU A C 1
ATOM 856 O O . LEU A 1 107 ? 6.986 1.317 -13.457 1.00 93.00 107 LEU A O 1
ATOM 860 N N . ALA A 1 108 ? 6.625 -0.196 -11.842 1.00 91.31 108 ALA A N 1
ATOM 861 C CA . ALA A 1 108 ? 7.452 -1.230 -12.451 1.00 91.31 108 ALA A CA 1
ATOM 862 C C . ALA A 1 108 ? 6.857 -1.721 -13.777 1.00 91.31 108 ALA A C 1
ATOM 864 O O . ALA A 1 108 ? 7.592 -1.904 -14.748 1.00 91.31 108 ALA A O 1
ATOM 865 N N . THR A 1 109 ? 5.536 -1.883 -13.829 1.00 90.88 109 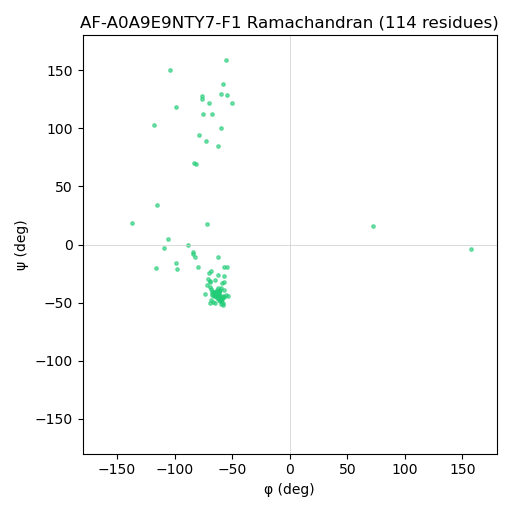THR A N 1
ATOM 866 C CA . THR A 1 109 ? 4.813 -2.297 -15.035 1.00 90.88 109 THR A CA 1
ATOM 867 C C . THR A 1 109 ? 4.894 -1.221 -16.114 1.00 90.88 109 THR A C 1
ATOM 869 O O . THR A 1 109 ? 5.318 -1.523 -17.227 1.00 90.88 109 THR A O 1
ATOM 872 N N . GLU A 1 110 ? 4.608 0.041 -15.777 1.00 90.94 110 GLU A N 1
ATOM 873 C CA . GLU A 1 110 ? 4.734 1.181 -16.699 1.00 90.94 110 GLU A CA 1
ATOM 874 C C . GLU A 1 110 ? 6.152 1.284 -17.284 1.00 90.94 110 GLU A C 1
ATOM 876 O O . GLU A 1 110 ? 6.332 1.458 -18.490 1.00 90.94 110 GLU A O 1
ATOM 881 N N . GLN A 1 111 ? 7.183 1.117 -16.449 1.00 88.62 111 GLN A N 1
ATOM 882 C CA . GLN A 1 111 ? 8.576 1.140 -16.896 1.00 88.62 111 GLN A CA 1
ATOM 883 C C . GLN A 1 111 ? 8.882 0.003 -17.883 1.00 88.62 111 GLN A C 1
ATOM 885 O O . GLN A 1 111 ? 9.540 0.233 -18.898 1.00 88.62 111 GLN A O 1
ATOM 890 N N . LEU A 1 112 ? 8.408 -1.215 -17.612 1.00 86.00 112 LEU A N 1
ATOM 891 C CA . LEU A 1 112 ? 8.609 -2.356 -18.508 1.00 86.00 112 LEU A CA 1
ATOM 892 C C . LEU A 1 112 ? 7.825 -2.222 -19.818 1.00 86.00 112 LEU A C 1
ATOM 894 O O . LEU A 1 112 ? 8.295 -2.693 -20.853 1.00 86.00 112 LEU A O 1
ATOM 898 N N . GLU A 1 113 ? 6.656 -1.583 -19.794 1.00 83.38 113 GLU A N 1
ATOM 899 C CA . GLU A 1 113 ? 5.879 -1.273 -20.995 1.00 83.38 113 GLU A CA 1
ATOM 900 C C . GLU A 1 113 ? 6.570 -0.225 -21.871 1.00 83.38 113 GLU A C 1
ATOM 902 O O . GLU A 1 113 ? 6.585 -0.370 -23.090 1.00 83.38 113 GLU A O 1
ATOM 907 N N . HIS A 1 114 ? 7.203 0.788 -21.273 1.00 82.69 114 HIS A N 1
ATOM 908 C CA . HIS A 1 114 ? 7.980 1.794 -22.005 1.00 82.69 114 HIS A CA 1
ATOM 909 C C . HIS A 1 114 ? 9.270 1.254 -22.640 1.00 82.69 114 HIS A C 1
ATOM 911 O O . HIS A 1 114 ? 9.789 1.857 -23.579 1.00 82.69 114 HIS A O 1
ATOM 917 N N . GLU A 1 115 ? 9.806 0.146 -22.128 1.00 72.88 115 GLU A N 1
ATOM 918 C CA . GLU A 1 115 ? 11.006 -0.509 -22.661 1.00 72.88 115 GLU A CA 1
ATOM 919 C C . GLU A 1 115 ? 10.719 -1.462 -23.841 1.00 72.88 115 GLU A C 1
ATOM 921 O O . GLU A 1 115 ? 11.670 -1.962 -24.449 1.00 72.88 115 GLU A O 1
ATOM 926 N N . ARG A 1 116 ? 9.443 -1.726 -24.159 1.00 61.66 116 ARG A N 1
ATOM 927 C CA . ARG A 1 116 ? 8.999 -2.594 -25.266 1.00 61.66 116 ARG A CA 1
ATOM 928 C C . ARG A 1 116 ? 8.762 -1.823 -26.562 1.00 61.66 116 ARG A C 1
ATOM 930 O O . ARG A 1 116 ? 9.071 -2.415 -27.623 1.00 61.66 116 ARG A O 1
#

Mean predicted aligned error: 11.56 Å

Solvent-accessible surface area (backbone atoms only — not comparable to full-atom values): 6771 Å² total; per-residue (Å²): 134,85,81,77,72,82,68,92,76,50,82,88,75,58,72,86,76,90,75,53,97,82,41,81,91,69,51,54,66,65,49,51,58,48,39,54,55,39,17,53,53,40,30,56,51,46,67,72,36,40,88,79,33,66,69,56,36,50,53,34,49,52,44,32,66,72,68,63,50,72,67,59,52,52,49,42,52,54,32,53,77,69,68,36,60,67,61,36,52,50,53,53,50,50,50,52,50,53,16,38,46,53,53,12,41,50,54,25,49,54,52,57,59,74,75,106

Organism: NCBI:txid2946593

Foldseek 3Di:
DDPDDPPPDDPVPDDPPPDDPPDPVPPVVVVVVQLVVQLVVQLVVLVVCCVPDVVSVVQLVVLLVVPPDPVLVVVLVVCVVVVVVVSNVVSVVVSSSVSSSVSSSVVSVVVVVVVD

Sequence (116 aa):
MRYDKPGYGDPCTWGPVTSHPNDPRTDFSDYETRLEKLAFAFGQRIRSRMAEDDETAIRVADQLIRYLTDIEVVGIIRDTARGKKESVFLAIRELIEEAIEGVAENLATEQLEHER

pLDDT: mean 82.57, std 17.97, range [40.44, 97.31]

Radius of gyration: 24.45 Å; Cα contacts (8 Å, |Δi|>4): 61; chains: 1; bounding box: 28×44×89 Å

Secondary structure (DSSP, 8-state):
-------TT-TTTSPP-TT-TT-TTS-HHHHHHHHHHHHHHHHHHHHHHTTT-HHHHHHHHHHHHHH--HHHHHHHHHHHHTT-HHHHHHHHHHHHHHHHHHHHHHHHHHHHHHT-